Protein AF-A0A9D6QGB4-F1 (afdb_monomer_lite)

Structure (mmCIF, N/CA/C/O backbone):
data_AF-A0A9D6QGB4-F1
#
_entry.id   AF-A0A9D6QGB4-F1
#
loop_
_atom_site.group_PDB
_atom_site.id
_atom_site.type_symbol
_atom_site.label_atom_id
_atom_site.label_alt_id
_atom_site.label_comp_id
_atom_site.label_asym_id
_atom_site.label_entity_id
_atom_site.label_seq_id
_atom_site.pdbx_PDB_ins_code
_atom_site.Cartn_x
_atom_site.Cartn_y
_atom_site.Cartn_z
_atom_site.occupancy
_atom_site.B_iso_or_equiv
_atom_site.auth_seq_id
_atom_site.auth_comp_id
_atom_site.auth_asym_id
_atom_site.auth_atom_id
_atom_site.pdbx_PDB_model_num
ATOM 1 N N . MET A 1 1 ? 5.212 -5.513 -18.578 1.00 64.38 1 MET A N 1
ATOM 2 C CA . MET A 1 1 ? 5.489 -6.322 -17.367 1.00 64.38 1 MET A CA 1
ATOM 3 C C . MET A 1 1 ? 5.360 -5.488 -16.095 1.00 64.38 1 MET A C 1
ATOM 5 O O . MET A 1 1 ? 4.583 -5.849 -15.225 1.00 64.38 1 MET A O 1
ATOM 9 N N . THR A 1 2 ? 6.043 -4.343 -16.014 1.00 83.38 2 T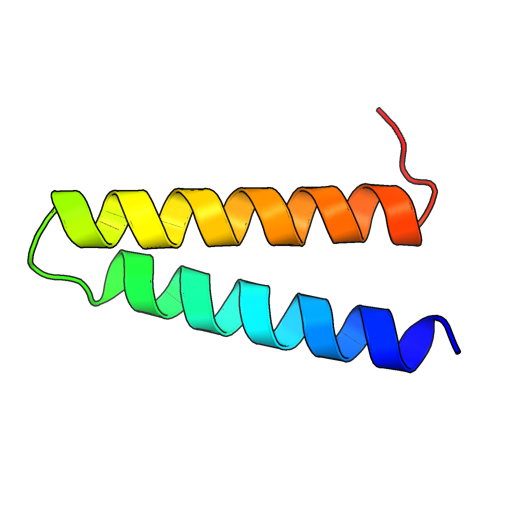HR A N 1
ATOM 10 C CA . THR A 1 2 ? 6.032 -3.435 -14.849 1.00 83.38 2 THR A CA 1
ATOM 11 C C . THR A 1 2 ? 4.647 -2.900 -14.471 1.00 83.38 2 THR A C 1
ATOM 13 O O . THR A 1 2 ? 4.355 -2.800 -13.288 1.00 83.38 2 THR A O 1
ATOM 16 N N . LEU A 1 3 ? 3.765 -2.634 -15.443 1.00 91.44 3 LEU A N 1
ATOM 17 C CA . LEU A 1 3 ? 2.397 -2.154 -15.184 1.00 91.44 3 LEU A CA 1
ATOM 18 C C . LEU A 1 3 ? 1.543 -3.138 -14.371 1.00 91.44 3 LEU A C 1
ATOM 20 O O . LEU A 1 3 ? 0.813 -2.719 -13.481 1.00 91.44 3 LEU A O 1
ATOM 24 N N . TYR A 1 4 ? 1.655 -4.445 -14.632 1.00 93.44 4 TYR A N 1
ATOM 25 C CA . TYR A 1 4 ? 0.915 -5.453 -13.865 1.00 93.44 4 TYR A CA 1
ATOM 26 C C . TYR A 1 4 ? 1.378 -5.493 -12.406 1.00 93.44 4 TYR A C 1
ATOM 28 O O . TYR A 1 4 ? 0.553 -5.534 -11.499 1.00 93.44 4 TYR A O 1
ATOM 36 N N . LEU A 1 5 ? 2.696 -5.416 -12.188 1.00 94.00 5 LEU A N 1
ATOM 37 C CA . LEU A 1 5 ? 3.286 -5.300 -10.855 1.00 94.00 5 LEU A CA 1
ATOM 38 C C . LEU A 1 5 ? 2.849 -4.010 -10.157 1.00 94.00 5 LEU A C 1
ATOM 40 O O . LEU A 1 5 ? 2.463 -4.073 -8.998 1.00 94.00 5 LEU A O 1
ATOM 44 N N . PHE A 1 6 ? 2.849 -2.875 -10.860 1.00 94.69 6 PHE A N 1
ATOM 45 C CA . PHE A 1 6 ? 2.388 -1.593 -10.330 1.00 94.69 6 PHE A CA 1
ATOM 46 C C . PHE A 1 6 ? 0.928 -1.667 -9.870 1.00 94.69 6 PHE A C 1
ATOM 48 O O . PHE A 1 6 ? 0.640 -1.346 -8.723 1.00 94.69 6 PHE A O 1
ATOM 55 N N . TYR A 1 7 ? 0.015 -2.160 -10.714 1.00 95.88 7 TYR A N 1
ATOM 56 C CA . TYR A 1 7 ? -1.398 -2.284 -10.344 1.00 95.88 7 TYR A CA 1
ATOM 57 C C . TYR A 1 7 ? -1.630 -3.271 -9.203 1.00 95.88 7 TYR A C 1
ATOM 59 O O . TYR A 1 7 ? -2.445 -2.999 -8.323 1.00 95.88 7 TYR A O 1
ATOM 67 N N . PHE A 1 8 ? -0.903 -4.389 -9.185 1.00 96.31 8 PHE A N 1
ATOM 68 C CA . PHE A 1 8 ? -0.965 -5.340 -8.081 1.00 96.31 8 PHE A CA 1
ATOM 69 C C . PHE A 1 8 ? -0.527 -4.688 -6.765 1.00 96.31 8 PHE A C 1
ATOM 71 O O . PHE A 1 8 ? -1.261 -4.727 -5.780 1.00 96.31 8 PHE A O 1
ATOM 78 N N . LEU A 1 9 ? 0.631 -4.026 -6.757 1.00 96.06 9 LEU A N 1
ATOM 79 C CA . LEU A 1 9 ? 1.141 -3.337 -5.575 1.00 96.06 9 LEU A CA 1
ATOM 80 C C . LEU A 1 9 ? 0.207 -2.201 -5.137 1.00 96.06 9 LEU A C 1
ATOM 82 O O . LEU A 1 9 ? -0.028 -2.040 -3.942 1.00 96.06 9 LEU A O 1
ATOM 86 N N . SER A 1 10 ? -0.352 -1.441 -6.085 1.00 96.69 10 SER A N 1
ATOM 87 C CA . SER A 1 10 ? -1.315 -0.363 -5.824 1.00 96.69 10 SER A CA 1
ATOM 88 C C . SER A 1 10 ? -2.588 -0.897 -5.177 1.00 96.69 10 SER A C 1
ATOM 90 O O . SER A 1 10 ? -3.069 -0.325 -4.201 1.00 96.69 10 SER A O 1
ATOM 92 N N . PHE A 1 11 ? -3.112 -2.020 -5.673 1.00 97.75 11 PHE A N 1
ATOM 93 C CA . PHE A 1 11 ? -4.271 -2.678 -5.079 1.00 97.75 11 PHE A CA 1
ATOM 94 C C . PHE A 1 11 ? -3.993 -3.104 -3.634 1.00 97.75 11 PHE A C 1
ATOM 96 O O . PHE A 1 11 ? -4.785 -2.789 -2.746 1.00 97.75 11 PHE A O 1
ATOM 103 N N . VAL A 1 12 ? -2.851 -3.757 -3.381 1.00 97.69 12 VAL A N 1
ATOM 104 C CA . VAL A 1 12 ? -2.478 -4.187 -2.023 1.00 97.69 12 VAL A CA 1
ATOM 105 C C . VAL A 1 12 ? -2.295 -2.981 -1.099 1.00 97.69 12 VAL A C 1
ATOM 107 O O . VAL A 1 12 ? -2.784 -3.027 0.024 1.00 97.69 12 VAL A O 1
ATOM 110 N N . ALA A 1 13 ? -1.672 -1.896 -1.570 1.00 97.69 13 ALA A N 1
ATOM 111 C CA . ALA A 1 13 ? -1.467 -0.678 -0.785 1.00 97.69 13 ALA A CA 1
ATOM 112 C C . ALA A 1 13 ? -2.790 -0.006 -0.381 1.00 97.69 13 ALA A C 1
ATOM 114 O O . ALA A 1 13 ? -2.975 0.357 0.779 1.00 97.69 13 ALA A O 1
ATOM 115 N N . ILE A 1 14 ? -3.735 0.141 -1.317 1.00 97.88 14 ILE A N 1
ATOM 116 C CA . ILE A 1 14 ? -5.051 0.733 -1.028 1.00 97.88 14 ILE A CA 1
ATOM 117 C C . ILE A 1 14 ? -5.838 -0.176 -0.082 1.00 97.88 14 ILE A C 1
ATOM 119 O O . ILE A 1 14 ? -6.411 0.295 0.900 1.00 97.88 14 ILE A O 1
ATOM 123 N N . PHE A 1 15 ? -5.848 -1.483 -0.349 1.00 98.00 15 PHE A N 1
ATOM 124 C CA . PHE A 1 15 ? -6.556 -2.448 0.484 1.00 98.00 15 PHE A CA 1
ATOM 125 C C . PHE A 1 15 ? -5.999 -2.478 1.914 1.00 98.00 15 PHE A C 1
ATOM 127 O O . PHE A 1 15 ? -6.770 -2.405 2.869 1.00 98.00 15 PHE A O 1
ATOM 134 N N . SER A 1 16 ? -4.673 -2.505 2.086 1.00 97.06 16 SER A N 1
ATOM 135 C CA . SER A 1 16 ? -4.053 -2.468 3.413 1.00 97.06 16 SER A CA 1
ATOM 136 C C . SER A 1 16 ? -4.308 -1.141 4.126 1.00 97.06 16 SER A C 1
ATOM 138 O O . SER A 1 16 ? -4.632 -1.161 5.309 1.00 97.06 16 SER A O 1
ATOM 140 N N . ALA A 1 17 ? -4.263 -0.003 3.425 1.00 97.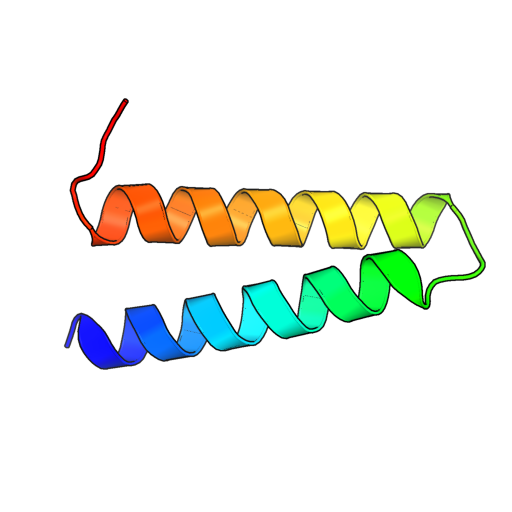56 17 ALA A N 1
ATOM 141 C CA . ALA A 1 17 ? -4.575 1.305 4.005 1.00 97.56 17 ALA A CA 1
ATOM 142 C C . ALA A 1 17 ? -6.022 1.390 4.521 1.00 97.56 17 ALA A C 1
ATOM 144 O O . ALA A 1 17 ? -6.265 1.919 5.605 1.00 97.56 17 ALA A O 1
ATOM 145 N N . LEU A 1 18 ? -6.989 0.820 3.794 1.00 98.00 18 LEU A N 1
ATOM 146 C CA . LEU A 1 18 ? -8.372 0.723 4.272 1.00 98.00 18 LEU A CA 1
ATOM 147 C C . LEU A 1 18 ? -8.463 -0.130 5.543 1.00 98.00 18 LEU A C 1
ATOM 149 O O . LEU A 1 18 ? -9.142 0.250 6.497 1.00 98.00 18 LEU A O 1
ATOM 153 N N . LEU A 1 19 ? -7.744 -1.255 5.590 1.00 96.69 19 LEU A N 1
ATOM 154 C CA . LEU A 1 19 ? -7.703 -2.119 6.771 1.00 96.69 19 LEU A CA 1
ATOM 155 C C . LEU A 1 19 ? -7.041 -1.447 7.983 1.00 96.69 19 LEU A C 1
ATOM 157 O O . LEU A 1 19 ? -7.466 -1.709 9.108 1.00 96.69 19 LEU A O 1
ATOM 161 N N . VAL A 1 20 ? -6.072 -0.545 7.784 1.00 97.75 20 VAL A N 1
ATOM 162 C CA . VAL A 1 20 ? -5.519 0.294 8.867 1.00 97.75 20 VAL A CA 1
ATOM 163 C C . VAL A 1 20 ? -6.631 1.104 9.534 1.00 97.75 20 VAL A C 1
ATOM 165 O O . VAL A 1 20 ? -6.740 1.084 10.760 1.00 97.75 20 VAL A O 1
ATOM 168 N N . VAL A 1 21 ? -7.465 1.779 8.735 1.00 97.06 21 VAL A N 1
ATOM 169 C CA . VAL A 1 21 ? -8.518 2.690 9.218 1.00 97.06 21 VAL A CA 1
ATOM 170 C C . VAL A 1 21 ? -9.702 1.930 9.819 1.00 97.06 21 VAL A C 1
ATOM 172 O O . VAL A 1 21 ? -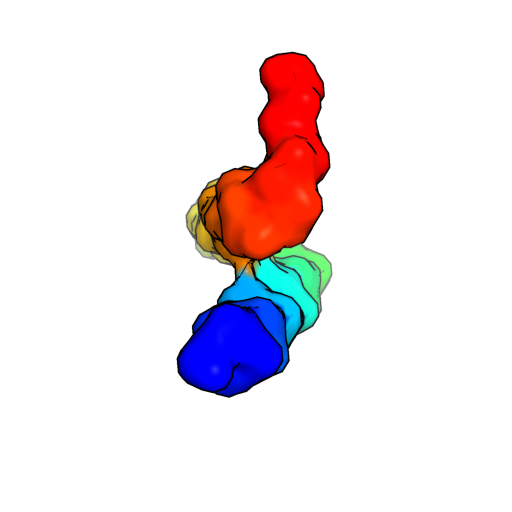10.253 2.349 10.835 1.00 97.06 21 VAL A O 1
ATOM 175 N N . PHE A 1 22 ? -10.101 0.805 9.222 1.00 97.00 22 PHE A N 1
ATOM 176 C CA . PHE A 1 22 ? -11.249 0.026 9.699 1.00 97.00 22 PHE A CA 1
ATOM 177 C C . PHE A 1 22 ? -10.922 -0.936 10.848 1.00 97.00 22 PHE A C 1
ATOM 179 O O . PHE A 1 22 ? -11.838 -1.437 11.509 1.00 97.00 22 PHE A O 1
ATOM 186 N N . SER A 1 23 ? -9.643 -1.211 11.117 1.00 96.00 23 SER A N 1
ATOM 187 C CA . SER A 1 23 ? -9.254 -2.100 12.210 1.00 96.00 23 SER A CA 1
ATOM 188 C C . SER A 1 23 ? -9.516 -1.461 13.574 1.00 96.00 23 SER A C 1
ATOM 190 O O . SER A 1 23 ? -8.863 -0.502 13.973 1.00 96.00 23 SER A O 1
ATOM 192 N N . LYS A 1 24 ? -10.429 -2.064 14.344 1.00 95.19 24 LYS A N 1
ATOM 193 C CA . LYS A 1 24 ? -10.736 -1.653 15.727 1.00 95.19 24 LYS A CA 1
ATOM 194 C C . LYS A 1 24 ? -9.635 -2.006 16.725 1.00 95.19 24 LYS A C 1
ATOM 196 O O . LYS A 1 24 ? -9.548 -1.396 17.784 1.00 95.19 24 LYS A O 1
ATOM 201 N N . ASN A 1 25 ? -8.834 -3.026 16.421 1.00 96.75 25 ASN A N 1
ATOM 202 C CA . ASN A 1 25 ? -7.738 -3.439 17.284 1.00 96.75 25 ASN A CA 1
ATOM 203 C C . ASN A 1 25 ? -6.438 -2.769 16.796 1.00 96.75 25 ASN A C 1
ATOM 205 O O . ASN A 1 25 ? -6.060 -2.952 15.630 1.00 96.75 25 ASN A O 1
ATOM 209 N N . PRO A 1 26 ? -5.752 -2.011 17.671 1.00 94.38 26 PRO A N 1
ATOM 210 C CA . PRO A 1 26 ? -4.578 -1.234 17.293 1.00 94.38 26 PRO A CA 1
ATOM 211 C C . PRO A 1 26 ? -3.415 -2.112 16.820 1.00 94.38 26 PRO A C 1
ATOM 213 O O . PRO A 1 26 ? -2.692 -1.712 15.916 1.00 94.38 26 PRO A O 1
ATOM 216 N N . VAL A 1 27 ? -3.261 -3.332 17.347 1.00 97.38 27 VAL A N 1
ATOM 217 C CA . VAL A 1 27 ? -2.180 -4.244 16.935 1.00 97.38 27 VAL A CA 1
ATOM 218 C C . VAL A 1 27 ? -2.354 -4.662 15.476 1.00 97.38 27 VAL A C 1
ATOM 220 O O . VAL A 1 27 ? -1.415 -4.570 14.690 1.00 97.38 27 VAL A O 1
ATOM 223 N N . TYR A 1 28 ? -3.569 -5.051 15.079 1.00 96.81 28 TYR A N 1
ATOM 224 C CA . TYR A 1 28 ? -3.852 -5.386 13.681 1.00 96.81 28 TYR A CA 1
ATOM 225 C C . TYR A 1 28 ? -3.752 -4.160 12.767 1.00 96.81 28 TYR A C 1
ATOM 227 O O . TYR A 1 28 ? -3.224 -4.273 11.665 1.00 96.81 28 TYR A O 1
ATOM 235 N N . SER A 1 29 ? -4.180 -2.982 13.239 1.00 96.94 29 SER A N 1
ATOM 236 C CA . SER A 1 29 ? -4.029 -1.726 12.491 1.00 96.94 29 SER A CA 1
ATOM 237 C C . SER A 1 29 ? -2.554 -1.444 12.169 1.00 96.94 29 SER A C 1
ATOM 239 O O . SER A 1 29 ? -2.214 -1.162 11.022 1.00 96.94 29 SER A O 1
ATOM 241 N N . VAL A 1 30 ? -1.652 -1.641 13.138 1.00 97.81 30 VAL A N 1
ATOM 242 C CA . VAL A 1 30 ? -0.202 -1.493 12.930 1.00 97.81 30 VAL A CA 1
ATOM 243 C C . VAL A 1 30 ? 0.350 -2.536 11.951 1.00 97.81 30 VAL A C 1
ATOM 245 O O . VAL A 1 30 ? 1.165 -2.188 11.099 1.00 97.81 30 VAL A O 1
ATOM 248 N N . LEU A 1 31 ? -0.104 -3.792 12.003 1.00 97.56 31 LEU A N 1
ATOM 249 C CA . LEU A 1 31 ? 0.315 -4.812 11.028 1.00 97.56 31 LEU A CA 1
ATOM 250 C C . LEU A 1 31 ? -0.070 -4.419 9.593 1.00 97.56 31 LEU A C 1
ATOM 252 O O . LEU A 1 31 ? 0.757 -4.514 8.684 1.00 97.56 31 LEU A O 1
ATOM 256 N N . TYR A 1 32 ? -1.288 -3.911 9.385 1.00 97.75 32 TYR A N 1
ATOM 257 C CA . TYR A 1 32 ? -1.706 -3.395 8.079 1.00 97.75 32 TYR A CA 1
ATOM 258 C C . TYR A 1 32 ? -0.912 -2.154 7.665 1.00 97.75 32 TYR A C 1
ATOM 260 O O . TYR A 1 32 ? -0.589 -1.999 6.486 1.00 97.75 32 TYR A O 1
ATOM 268 N N . LEU A 1 33 ? -0.519 -1.304 8.615 1.00 97.56 33 LEU A N 1
ATOM 269 C CA . LEU A 1 33 ? 0.302 -0.126 8.343 1.00 97.56 33 LEU A CA 1
ATOM 270 C C . LEU A 1 33 ? 1.688 -0.525 7.820 1.00 97.56 33 LEU A C 1
ATOM 272 O O . LEU A 1 33 ? 2.147 0.036 6.828 1.00 97.56 33 LEU A O 1
ATOM 276 N N . ILE A 1 34 ? 2.313 -1.544 8.417 1.00 97.94 34 ILE A N 1
ATOM 277 C CA . ILE A 1 34 ? 3.597 -2.096 7.954 1.00 97.94 34 ILE A CA 1
ATOM 278 C C . ILE A 1 34 ? 3.481 -2.600 6.509 1.00 97.94 34 ILE A C 1
ATOM 280 O O . ILE A 1 34 ? 4.336 -2.291 5.680 1.00 97.94 34 ILE A O 1
ATOM 284 N N . ILE A 1 35 ? 2.404 -3.319 6.178 1.00 97.56 35 ILE A N 1
ATOM 285 C CA . ILE A 1 35 ? 2.144 -3.793 4.806 1.00 97.56 35 ILE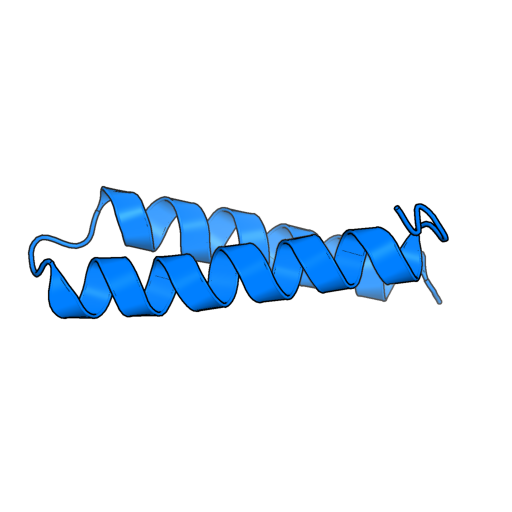 A CA 1
ATOM 286 C C . ILE A 1 35 ? 1.983 -2.608 3.841 1.00 97.56 35 ILE A C 1
ATOM 288 O O . ILE A 1 35 ? 2.521 -2.618 2.731 1.00 97.56 35 ILE A O 1
ATOM 292 N N . THR A 1 36 ? 1.286 -1.560 4.275 1.00 97.62 36 THR A N 1
ATOM 293 C CA . THR A 1 36 ? 1.088 -0.338 3.485 1.00 97.62 36 THR A CA 1
ATOM 294 C C . THR A 1 36 ? 2.424 0.351 3.194 1.00 97.62 36 THR A C 1
ATOM 296 O O . THR A 1 36 ? 2.707 0.699 2.052 1.00 97.62 36 THR A O 1
ATOM 299 N N . PHE A 1 37 ? 3.310 0.473 4.185 1.00 96.75 37 PHE A N 1
ATOM 300 C CA . PHE A 1 37 ? 4.645 1.034 3.958 1.00 96.75 37 PHE A CA 1
ATOM 301 C C . PHE A 1 37 ? 5.521 0.152 3.072 1.00 96.75 37 PHE A C 1
ATOM 303 O O . PHE A 1 37 ? 6.206 0.669 2.191 1.00 96.75 37 PHE A O 1
ATOM 310 N N . PHE A 1 38 ? 5.470 -1.167 3.249 1.00 96.81 38 PHE A N 1
ATOM 311 C CA . PHE A 1 38 ? 6.219 -2.101 2.412 1.00 96.81 38 PHE A CA 1
ATOM 312 C C . PHE A 1 38 ? 5.806 -2.006 0.936 1.00 96.81 38 PHE A C 1
ATOM 314 O O . PHE A 1 38 ? 6.653 -1.928 0.046 1.00 96.81 38 PHE A O 1
ATOM 321 N N . THR A 1 39 ? 4.502 -1.956 0.663 1.00 96.75 39 THR A N 1
ATOM 322 C CA . THR A 1 39 ? 3.989 -1.816 -0.708 1.00 96.75 39 THR A CA 1
ATOM 323 C C . THR A 1 39 ? 4.327 -0.459 -1.315 1.00 96.75 39 THR A C 1
ATOM 325 O O . THR A 1 39 ? 4.683 -0.400 -2.491 1.00 96.75 39 THR A O 1
ATOM 328 N N . ILE A 1 40 ? 4.296 0.628 -0.539 1.00 96.00 40 ILE A N 1
ATOM 329 C CA . ILE A 1 40 ? 4.757 1.950 -0.992 1.00 96.00 40 ILE A CA 1
ATOM 330 C C . ILE A 1 40 ? 6.257 1.920 -1.322 1.00 96.00 40 ILE A C 1
ATOM 332 O O . ILE A 1 40 ? 6.646 2.384 -2.392 1.00 96.00 40 ILE A O 1
ATOM 336 N N . ALA A 1 41 ? 7.096 1.316 -0.477 1.00 95.81 41 ALA A N 1
ATOM 337 C CA . ALA A 1 41 ? 8.526 1.158 -0.756 1.00 95.81 41 ALA A CA 1
ATOM 338 C C . ALA A 1 41 ? 8.772 0.369 -2.055 1.00 95.81 41 ALA A C 1
ATOM 340 O O . ALA A 1 41 ? 9.604 0.753 -2.876 1.00 95.81 41 ALA A O 1
ATOM 341 N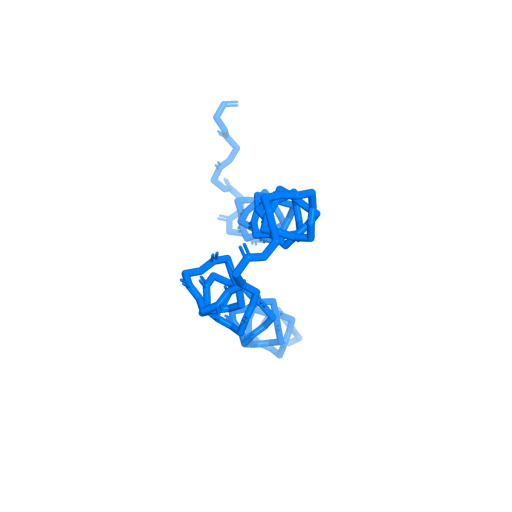 N . GLY A 1 42 ? 7.990 -0.685 -2.299 1.00 94.19 42 GLY A N 1
ATOM 342 C CA . GLY A 1 42 ? 8.034 -1.416 -3.563 1.00 94.19 42 GLY A CA 1
ATOM 343 C C . GLY A 1 42 ? 7.656 -0.561 -4.783 1.00 94.19 42 GLY A C 1
ATOM 344 O O . GLY A 1 42 ? 8.282 -0.707 -5.833 1.00 94.19 42 GLY A O 1
ATOM 345 N N . HIS A 1 43 ? 6.708 0.378 -4.658 1.00 94.56 43 HIS A N 1
ATOM 346 C CA . HIS A 1 43 ? 6.409 1.335 -5.734 1.00 94.56 43 HIS A CA 1
ATOM 347 C C . HIS A 1 43 ? 7.578 2.282 -5.995 1.00 94.56 43 HIS A C 1
ATOM 349 O O . HIS A 1 43 ? 7.887 2.540 -7.155 1.00 94.56 43 HIS A O 1
ATOM 355 N N . TYR A 1 44 ? 8.246 2.767 -4.946 1.00 94.56 44 TYR A N 1
ATOM 356 C CA . TYR A 1 44 ? 9.432 3.616 -5.087 1.00 94.56 44 TYR A CA 1
ATOM 357 C C . TYR A 1 44 ? 10.538 2.920 -5.885 1.00 94.56 44 TYR A C 1
ATOM 359 O O . TYR A 1 44 ? 11.086 3.504 -6.821 1.00 94.56 44 TYR A O 1
ATOM 367 N N . VAL A 1 45 ? 10.801 1.644 -5.588 1.00 93.00 45 VAL A N 1
ATOM 368 C CA . VAL A 1 45 ? 11.763 0.830 -6.347 1.00 93.00 45 VAL A CA 1
ATOM 369 C C . VAL A 1 45 ? 11.306 0.638 -7.795 1.00 93.00 45 VAL A C 1
ATOM 371 O O . VAL A 1 45 ? 12.090 0.844 -8.718 1.00 93.00 45 VAL A O 1
ATOM 374 N N . LEU A 1 46 ? 10.036 0.284 -8.015 1.00 92.81 46 LEU A N 1
ATOM 375 C CA . LEU A 1 46 ? 9.492 0.018 -9.354 1.00 92.81 46 LEU A CA 1
ATOM 376 C C . LEU A 1 46 ? 9.543 1.258 -10.258 1.00 92.81 46 LEU A C 1
ATOM 378 O O . LEU A 1 46 ? 9.830 1.147 -11.449 1.00 92.81 46 LEU A O 1
ATOM 382 N N . LEU A 1 47 ? 9.302 2.437 -9.686 1.00 92.44 47 LEU A N 1
ATOM 383 C CA . LEU A 1 47 ? 9.353 3.721 -10.383 1.00 92.44 47 LEU A CA 1
ATOM 384 C C . LEU A 1 47 ? 10.778 4.277 -10.530 1.00 92.44 47 LEU A C 1
ATOM 386 O O . LEU A 1 47 ? 10.938 5.348 -11.107 1.00 92.44 47 LEU A O 1
ATOM 390 N N . ASN A 1 48 ? 11.806 3.574 -10.036 1.00 90.38 48 ASN A N 1
ATOM 391 C CA . ASN A 1 48 ? 13.179 4.083 -9.922 1.00 90.38 48 ASN A CA 1
ATOM 392 C C . ASN A 1 48 ? 13.259 5.438 -9.190 1.00 90.38 48 ASN A C 1
ATOM 394 O O . ASN A 1 48 ? 14.178 6.220 -9.414 1.00 90.38 48 ASN A O 1
ATOM 398 N N . ALA A 1 49 ? 12.309 5.709 -8.294 1.00 88.19 49 ALA A N 1
ATOM 399 C CA . ALA A 1 49 ? 12.228 6.933 -7.503 1.00 88.19 49 ALA A CA 1
ATOM 400 C C . ALA A 1 49 ? 12.988 6.760 -6.178 1.00 88.19 49 ALA A C 1
ATOM 402 O O . ALA A 1 49 ? 12.463 6.983 -5.096 1.00 88.19 49 ALA A O 1
ATOM 403 N N . GLN A 1 50 ? 14.216 6.265 -6.254 1.00 75.94 50 GLN A N 1
ATOM 404 C CA . GLN A 1 50 ? 15.037 5.995 -5.078 1.00 75.94 50 GLN A CA 1
ATOM 405 C C . GLN A 1 50 ? 15.381 7.338 -4.412 1.00 75.94 50 GLN A C 1
ATOM 407 O O . GLN A 1 50 ? 15.916 8.219 -5.086 1.00 75.94 50 GLN A O 1
ATOM 412 N N . PHE A 1 51 ? 15.015 7.505 -3.139 1.00 66.25 51 PHE A N 1
ATOM 413 C CA . PHE A 1 51 ? 15.426 8.652 -2.324 1.00 66.25 51 PHE A CA 1
ATOM 414 C C . PHE A 1 51 ? 16.886 8.532 -1.892 1.00 66.25 51 PHE A C 1
ATOM 416 O O . PHE A 1 51 ? 17.308 7.391 -1.590 1.00 66.25 51 PHE A O 1
#

Secondary structure (DSSP, 8-state):
-HHHHHHHHHHHHHHHHHHHHH-SSHHHHHHHHHHHHHHHHHHHHHTT---

Sequence (51 aa):
MTLYLFYFLSFVAIFSALLVVFSKNPVYSVLYLIITFFTIAGHYV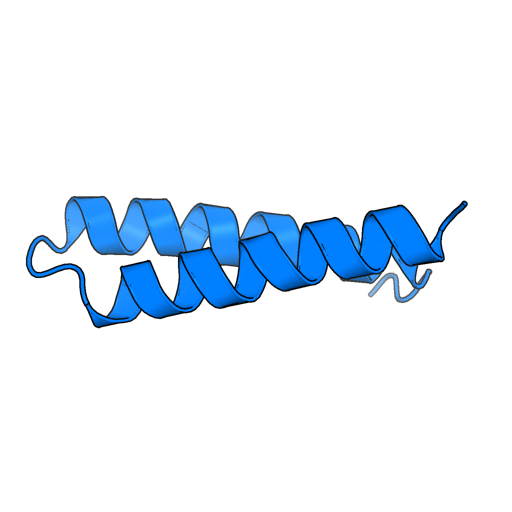LLNAQF

Radius of gyration: 11.97 Å; chains: 1; bounding box: 27×15×35 Å

pLDDT: mean 94.08, std 6.98, range [64.38, 98.0]

Foldseek 3Di:
DLVVVLVVLVVLLVVLCVCLVPDPDNVSNVVSVVSNVVSVVVVCVSVVVDD